Protein AF-A0A7V0MHE9-F1 (afdb_monomer)

Radius of gyration: 15.95 Å; Cα contacts (8 Å, |Δi|>4): 232; chains: 1; bounding box: 38×26×47 Å

Foldseek 3Di:
DPDPVRLLVVLVVCVVVLVLVVLLVSLVVCVVVVHDDLSSLLSNLSSCVSVVVLVSSVVSLVSSVVVPVLALSSLQSQLSSCVVVVVLVSSLVSLVSSCVSPVLPLVSLLSNLLSCVSVVNLVSSLVSLVSSCVSPVPPPSSVVSNVVSVVVD

Secondary structure (DSSP, 8-state):
---HHHHHHHHHHHHHTT-HHHHHHHHHHHHTTT---HHHHHHHHHHHHHTT-HHHHHHHHHHHHHH-TT-HHHHHHHHHHHHHTT-HHHHHHHHHHHHHH-TT-HHHHHHHHHHHHHTT-HHHHHHHHHHHHHH-TT-HHHHHHHHHHHHT-

Structure (mmCIF, N/CA/C/O backbone):
data_AF-A0A7V0MHE9-F1
#
_entry.id   AF-A0A7V0MHE9-F1
#
loop_
_atom_site.group_PDB
_atom_site.id
_atom_site.type_symbol
_atom_site.label_atom_id
_atom_site.label_alt_id
_atom_site.label_comp_id
_atom_site.label_asym_id
_atom_site.label_entity_id
_atom_site.label_seq_id
_atom_site.pdbx_PDB_ins_code
_atom_site.Cartn_x
_atom_site.Cartn_y
_atom_site.Cartn_z
_atom_site.occupancy
_atom_site.B_iso_or_equiv
_atom_site.auth_seq_id
_atom_site.auth_comp_id
_atom_site.auth_asym_id
_atom_site.auth_atom_id
_atom_site.pdbx_PDB_model_num
ATOM 1 N N . MET A 1 1 ? -13.613 10.006 28.045 1.00 55.31 1 MET A N 1
ATOM 2 C CA . MET A 1 1 ? -13.549 9.255 26.776 1.00 55.31 1 MET A CA 1
ATOM 3 C C . MET A 1 1 ? -12.574 10.002 25.895 1.00 55.31 1 MET A C 1
ATOM 5 O O . MET A 1 1 ? -12.707 11.218 25.832 1.00 55.31 1 MET A O 1
ATOM 9 N N . ALA A 1 2 ? -11.560 9.329 25.348 1.00 62.16 2 ALA A N 1
ATOM 10 C CA . ALA A 1 2 ? -10.692 9.956 24.352 1.00 62.16 2 ALA A CA 1
ATOM 11 C C . ALA A 1 2 ? -11.543 10.313 23.128 1.00 62.16 2 ALA A C 1
ATOM 13 O O . ALA A 1 2 ? -12.470 9.568 22.800 1.00 62.16 2 ALA A O 1
ATOM 14 N N . ASP A 1 3 ? -11.270 11.454 22.505 1.00 84.44 3 ASP A N 1
ATOM 15 C CA . ASP A 1 3 ? -11.967 11.841 21.284 1.00 84.44 3 ASP A CA 1
ATOM 16 C C . ASP A 1 3 ? -11.635 10.825 20.179 1.00 84.44 3 ASP A C 1
ATOM 18 O O . ASP A 1 3 ? -10.496 10.373 20.039 1.00 84.44 3 ASP A O 1
ATOM 22 N N . LEU A 1 4 ? -12.633 10.434 19.390 1.00 82.19 4 LEU A N 1
ATOM 23 C CA . LEU A 1 4 ? -12.447 9.505 18.281 1.00 82.19 4 LEU A CA 1
ATOM 24 C C . LEU A 1 4 ? -11.405 10.033 17.285 1.00 82.19 4 LEU A C 1
ATOM 26 O O . LEU A 1 4 ? -10.606 9.262 16.746 1.00 82.19 4 LEU A O 1
ATOM 30 N N . SER A 1 5 ? -11.400 11.352 17.074 1.00 87.25 5 SER A N 1
ATOM 31 C CA . SER A 1 5 ? -10.423 12.020 16.215 1.00 87.25 5 SER A CA 1
ATOM 32 C C . SER A 1 5 ? -8.994 11.878 16.763 1.00 87.25 5 SER A C 1
ATOM 34 O O . SER A 1 5 ? -8.056 11.624 16.005 1.00 87.25 5 SER A O 1
ATOM 36 N N . GLU A 1 6 ? -8.841 11.936 18.088 1.00 92.06 6 GLU A N 1
ATOM 37 C CA . GLU A 1 6 ? -7.572 11.796 18.798 1.00 92.06 6 GLU A CA 1
ATOM 38 C C . GLU A 1 6 ? -7.045 10.358 18.722 1.00 92.06 6 GLU A C 1
ATOM 40 O O . GLU A 1 6 ? -5.868 10.149 18.423 1.00 92.06 6 GLU A O 1
ATOM 45 N N . LEU A 1 7 ? -7.912 9.355 18.913 1.00 92.56 7 LEU A N 1
ATOM 46 C CA . LEU A 1 7 ? -7.538 7.944 18.760 1.00 92.56 7 LEU A CA 1
ATOM 47 C C . LEU A 1 7 ? -7.090 7.635 17.331 1.00 92.56 7 LEU A C 1
ATOM 49 O O . LEU A 1 7 ? -6.053 6.997 17.136 1.00 92.56 7 LEU A O 1
ATOM 53 N N . LEU A 1 8 ? -7.820 8.126 16.327 1.00 93.69 8 LEU A N 1
ATOM 54 C CA . LEU A 1 8 ? -7.434 7.928 14.935 1.00 93.69 8 LEU A CA 1
ATOM 55 C C . LEU A 1 8 ? -6.092 8.599 14.623 1.00 93.69 8 LEU A C 1
ATOM 57 O O . LEU A 1 8 ? -5.228 7.992 13.988 1.00 93.69 8 LEU A O 1
ATOM 61 N N . GLN A 1 9 ? -5.896 9.837 15.080 1.00 95.25 9 GLN A N 1
ATOM 62 C CA . GLN A 1 9 ? -4.636 10.542 14.871 1.00 95.25 9 GLN A CA 1
ATOM 63 C C . GLN A 1 9 ? -3.473 9.822 15.560 1.00 95.25 9 GLN A C 1
ATOM 65 O O . GLN A 1 9 ? -2.409 9.668 14.963 1.00 95.25 9 GLN A O 1
ATOM 70 N N . LYS A 1 10 ? -3.689 9.313 16.777 1.00 95.94 10 LYS A N 1
ATOM 71 C CA . LYS A 1 10 ? -2.709 8.500 17.497 1.00 95.94 10 LYS A CA 1
ATOM 72 C C . LYS A 1 10 ? -2.344 7.238 16.715 1.00 95.94 10 LYS A C 1
ATOM 74 O O . LYS A 1 10 ? -1.160 6.964 16.556 1.00 95.94 10 LYS A O 1
ATOM 79 N N . ALA A 1 11 ? -3.325 6.501 16.190 1.00 95.62 11 ALA A N 1
ATOM 80 C CA . ALA A 1 11 ? -3.070 5.303 15.387 1.00 95.62 11 ALA A CA 1
ATOM 81 C C . ALA A 1 11 ? -2.200 5.610 14.154 1.00 95.62 11 ALA A C 1
ATOM 83 O O . ALA A 1 11 ? -1.234 4.896 13.898 1.00 95.62 11 ALA A O 1
ATOM 84 N N . LYS A 1 12 ? -2.485 6.707 13.439 1.00 95.69 12 LYS A N 1
ATOM 85 C CA . LYS A 1 12 ? -1.687 7.149 12.280 1.00 95.69 12 LYS A CA 1
ATOM 86 C C . LYS A 1 12 ? -0.249 7.503 12.662 1.00 95.69 12 LYS A C 1
ATOM 88 O O . LYS A 1 12 ? 0.689 7.095 11.980 1.00 95.69 12 LYS A O 1
ATOM 93 N N . THR A 1 13 ? -0.064 8.236 13.761 1.00 97.50 13 THR A N 1
ATOM 94 C CA . THR A 1 13 ? 1.272 8.588 14.266 1.00 97.50 13 THR A CA 1
ATOM 95 C C . THR A 1 13 ? 2.069 7.335 14.626 1.00 97.50 13 THR A C 1
ATOM 97 O O . THR A 1 13 ? 3.197 7.175 14.167 1.00 97.50 13 THR A O 1
ATOM 100 N N . LEU A 1 14 ? 1.459 6.404 15.362 1.00 98.06 14 LEU A N 1
ATOM 101 C CA . LEU A 1 14 ? 2.089 5.137 15.736 1.00 98.06 14 LEU A CA 1
ATOM 102 C C . LEU A 1 14 ? 2.464 4.289 14.515 1.00 98.06 14 LEU A C 1
ATOM 104 O O . LEU A 1 14 ? 3.535 3.685 14.492 1.00 98.06 14 LEU A O 1
ATOM 108 N N . ALA A 1 15 ? 1.619 4.264 13.480 1.00 96.38 15 ALA A N 1
ATOM 109 C CA . ALA A 1 15 ? 1.918 3.567 12.231 1.00 96.38 15 ALA A CA 1
ATOM 110 C C . ALA A 1 15 ? 3.139 4.175 11.524 1.00 96.38 15 ALA A C 1
ATOM 112 O O . ALA A 1 15 ? 4.026 3.443 11.083 1.00 96.38 15 ALA A O 1
ATOM 113 N N . HIS A 1 16 ? 3.235 5.508 11.482 1.00 94.62 16 HIS A N 1
ATOM 114 C CA . HIS A 1 16 ? 4.397 6.210 10.935 1.00 94.62 16 HIS A CA 1
ATOM 115 C C . HIS A 1 16 ? 5.683 5.931 11.737 1.00 94.62 16 HIS A C 1
ATOM 117 O O . HIS A 1 16 ? 6.754 5.736 11.159 1.00 94.62 16 HIS A O 1
ATOM 123 N N . GLU A 1 17 ? 5.570 5.837 13.063 1.00 97.31 17 GLU A N 1
ATOM 124 C CA . GLU A 1 17 ? 6.655 5.444 13.975 1.00 97.31 17 GLU A CA 1
ATOM 125 C C . GLU A 1 17 ? 6.970 3.940 13.945 1.00 97.31 17 GLU A C 1
ATOM 127 O O . GLU A 1 17 ? 7.972 3.510 14.514 1.00 97.31 17 GLU A O 1
ATOM 132 N N . LYS A 1 18 ? 6.170 3.146 13.219 1.00 96.81 18 LYS A N 1
ATOM 133 C CA . LYS A 1 18 ? 6.276 1.683 13.090 1.00 96.81 18 LYS A CA 1
ATOM 134 C C . LYS A 1 18 ? 5.980 0.918 14.387 1.00 96.81 18 LYS A C 1
ATOM 136 O O . LYS A 1 18 ? 6.358 -0.247 14.511 1.00 96.81 18 LYS A O 1
ATOM 141 N N . ASN A 1 19 ? 5.254 1.533 15.317 1.00 98.25 19 ASN A N 1
ATOM 142 C CA . ASN A 1 19 ? 4.778 0.923 16.561 1.00 98.25 19 ASN A CA 1
ATOM 143 C C . ASN A 1 19 ? 3.489 0.123 16.306 1.00 98.25 19 ASN A C 1
ATOM 145 O O . ASN A 1 19 ? 2.399 0.466 16.764 1.00 98.25 19 ASN A O 1
ATOM 149 N N . TYR A 1 20 ? 3.596 -0.937 15.503 1.00 98.25 20 TYR A N 1
ATOM 150 C CA . TYR A 1 20 ? 2.437 -1.644 14.951 1.00 98.25 20 TYR A CA 1
ATOM 151 C C . TYR A 1 20 ? 1.581 -2.349 16.005 1.00 98.25 20 TYR A C 1
ATOM 153 O O . TYR A 1 20 ? 0.364 -2.410 15.854 1.00 98.25 20 TYR A O 1
ATOM 161 N N . GLU A 1 21 ? 2.168 -2.877 17.076 1.00 98.31 21 GLU A N 1
ATOM 162 C CA . GLU A 1 21 ? 1.414 -3.444 18.194 1.00 98.31 21 GLU A CA 1
ATOM 163 C C . GLU A 1 21 ? 0.487 -2.403 18.832 1.00 98.31 21 GLU A C 1
ATOM 165 O O . GLU A 1 21 ? -0.691 -2.685 19.052 1.00 98.31 21 GLU A O 1
ATOM 170 N N . GLU A 1 22 ? 0.980 -1.184 19.044 1.00 98.06 22 GLU A N 1
ATOM 171 C CA . GLU A 1 22 ? 0.226 -0.092 19.663 1.00 98.06 22 GLU A CA 1
ATOM 172 C C . GLU A 1 22 ? -0.870 0.438 18.724 1.00 98.06 22 GLU A C 1
ATOM 174 O O . GLU A 1 22 ? -1.970 0.757 19.178 1.00 98.06 22 GLU A O 1
ATOM 179 N N . VAL A 1 23 ? -0.637 0.433 17.401 1.00 98.25 23 VAL A N 1
ATOM 180 C CA . VAL A 1 23 ? -1.696 0.679 16.398 1.00 98.25 23 VAL A CA 1
ATOM 181 C C . VAL A 1 23 ? -2.864 -0.287 16.603 1.00 98.25 23 VAL A C 1
ATOM 183 O O . VAL A 1 23 ? -4.026 0.119 16.558 1.00 98.25 23 VAL A O 1
ATOM 186 N N . LEU A 1 24 ? -2.578 -1.570 16.848 1.00 97.94 24 LEU A N 1
ATOM 187 C CA . LEU A 1 24 ? -3.618 -2.577 17.057 1.00 97.94 24 LEU A CA 1
ATOM 188 C C . LEU A 1 24 ? -4.358 -2.393 18.382 1.00 97.94 24 LEU A C 1
ATOM 190 O O . LEU A 1 24 ? -5.554 -2.678 18.437 1.00 97.94 24 LEU A O 1
ATOM 194 N N . GLU A 1 25 ? -3.680 -1.929 1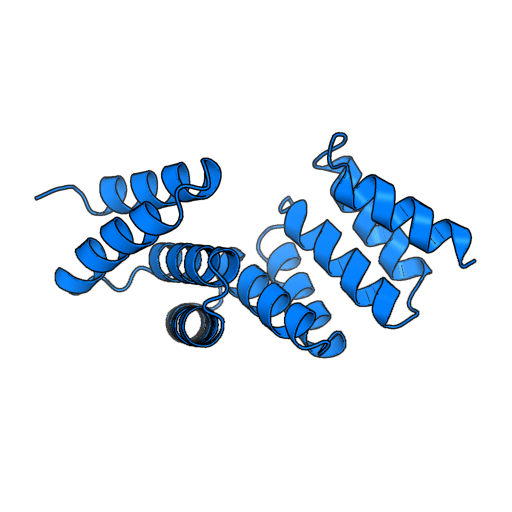9.431 1.00 96.94 25 GLU A N 1
ATOM 195 C CA . GLU A 1 25 ? -4.320 -1.604 20.708 1.00 96.94 25 GLU A CA 1
ATOM 196 C C . GLU A 1 25 ? -5.289 -0.431 20.561 1.00 96.94 25 GLU A C 1
ATOM 198 O O . GLU A 1 25 ? -6.448 -0.545 20.961 1.00 96.94 25 GLU A O 1
ATOM 203 N N . VAL A 1 26 ? -4.852 0.657 19.921 1.00 95.94 26 VAL A N 1
ATOM 204 C CA . VAL A 1 26 ? -5.698 1.831 19.658 1.00 95.94 26 VAL A CA 1
ATOM 205 C C . VAL A 1 26 ? -6.868 1.465 18.745 1.00 95.94 26 VAL A C 1
ATOM 207 O O . VAL A 1 26 ? -8.016 1.777 19.053 1.00 95.94 26 VAL A O 1
ATOM 210 N N . GLY A 1 27 ? -6.614 0.727 17.662 1.00 95.12 27 GLY A N 1
ATOM 211 C CA . GLY A 1 27 ? -7.670 0.258 16.767 1.00 95.12 27 GLY A CA 1
ATOM 212 C C . GLY A 1 27 ? -8.682 -0.649 17.473 1.00 95.12 27 GLY A C 1
ATOM 213 O O . GLY A 1 27 ? -9.885 -0.510 17.268 1.00 95.12 27 GLY A O 1
ATOM 214 N N . LYS A 1 28 ? -8.231 -1.531 18.376 1.00 94.25 28 LYS A N 1
ATOM 215 C CA . LYS A 1 28 ? -9.135 -2.345 19.201 1.00 94.25 28 LYS A CA 1
ATOM 216 C C . LYS A 1 28 ? -9.990 -1.476 20.127 1.00 94.25 28 LYS A C 1
ATOM 218 O O . LYS A 1 28 ? -11.185 -1.717 20.215 1.00 94.25 28 LYS A O 1
ATOM 223 N N . GLN A 1 29 ? -9.415 -0.454 20.763 1.00 93.62 29 GLN A N 1
ATOM 224 C CA . GLN A 1 29 ? -10.176 0.481 21.602 1.00 93.62 29 GLN A CA 1
ATOM 225 C C . GLN A 1 29 ? -11.269 1.223 20.821 1.00 93.62 29 GLN A C 1
ATOM 227 O O . GLN A 1 29 ? -12.323 1.506 21.387 1.00 93.62 29 GLN A O 1
ATOM 232 N N . MET A 1 30 ? -11.032 1.547 19.545 1.00 92.19 30 MET A N 1
ATOM 233 C CA . MET A 1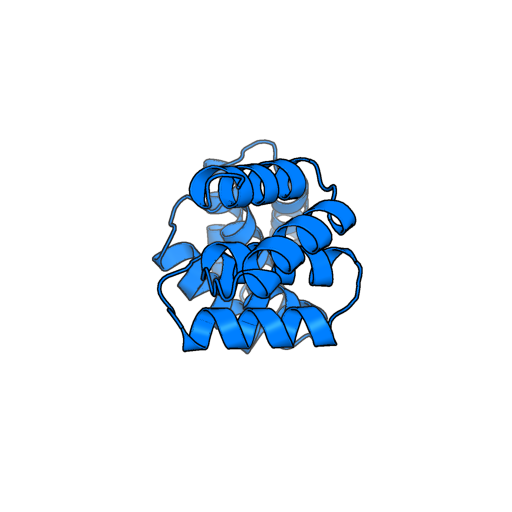 30 ? -12.049 2.151 18.673 1.00 92.19 30 MET A CA 1
ATOM 234 C C . MET A 1 30 ? -13.169 1.152 18.353 1.00 92.19 30 MET A C 1
ATOM 236 O O . MET A 1 30 ? -14.344 1.490 18.469 1.00 92.19 30 MET A O 1
ATOM 240 N N . LEU A 1 31 ? -12.814 -0.095 18.030 1.00 91.25 31 LEU A N 1
ATOM 241 C CA . LEU A 1 31 ? -13.788 -1.158 17.761 1.00 91.25 31 LEU A CA 1
ATOM 242 C C . LEU A 1 31 ? -14.619 -1.534 18.996 1.00 91.25 31 LEU A C 1
ATOM 244 O O . LEU A 1 31 ? -15.809 -1.785 18.859 1.00 91.25 31 LEU A O 1
ATOM 248 N N . ASP A 1 32 ? -14.020 -1.549 20.190 1.00 90.38 32 ASP A N 1
ATOM 249 C CA . ASP A 1 32 ? -14.716 -1.821 21.459 1.00 90.38 32 ASP A CA 1
ATOM 250 C C . ASP A 1 32 ? -15.733 -0.709 21.814 1.00 90.38 32 ASP A C 1
ATOM 252 O O . ASP A 1 32 ? -16.605 -0.911 22.655 1.00 90.38 32 ASP A O 1
ATOM 256 N N . GLN A 1 33 ? -15.634 0.459 21.168 1.00 88.44 33 GLN A N 1
ATOM 257 C CA . GLN A 1 33 ? -16.607 1.557 21.240 1.00 88.44 33 GLN A CA 1
ATOM 258 C C . GLN A 1 33 ? -17.621 1.518 20.079 1.00 88.44 33 GLN A C 1
ATOM 260 O O . GLN A 1 33 ? -18.282 2.519 19.811 1.00 88.44 33 GLN A O 1
ATOM 265 N N . ASP A 1 34 ? -17.716 0.381 19.378 1.00 82.19 34 ASP A N 1
ATOM 266 C CA . ASP A 1 34 ? -18.536 0.165 18.180 1.00 82.19 34 ASP A CA 1
ATOM 267 C C . ASP A 1 34 ? -18.242 1.166 17.047 1.00 82.19 34 ASP A C 1
ATOM 269 O O . ASP A 1 34 ? -19.108 1.486 16.228 1.00 82.19 34 ASP A O 1
ATOM 273 N N . VAL A 1 35 ? -16.998 1.659 16.971 1.00 82.12 35 VAL A N 1
ATOM 274 C CA . VAL A 1 35 ? -16.580 2.583 15.917 1.00 82.12 35 VAL A CA 1
ATOM 275 C C . VAL A 1 35 ? -15.815 1.867 14.816 1.00 82.12 35 VAL A C 1
ATOM 277 O O . VAL A 1 35 ? -14.629 1.553 14.932 1.00 82.12 35 VAL A O 1
ATOM 280 N N . ASP A 1 36 ? -16.493 1.709 13.686 1.00 82.12 36 ASP A N 1
ATOM 281 C CA . ASP A 1 36 ? -15.925 1.200 12.445 1.00 82.12 36 ASP A CA 1
ATOM 282 C C . ASP A 1 36 ? -15.422 2.347 11.549 1.00 82.12 36 ASP A C 1
ATOM 284 O O . ASP A 1 36 ? -16.037 2.696 10.545 1.00 82.12 36 ASP A O 1
ATOM 288 N N . SER A 1 37 ? -14.279 2.946 11.912 1.00 91.50 37 SER A N 1
ATOM 289 C 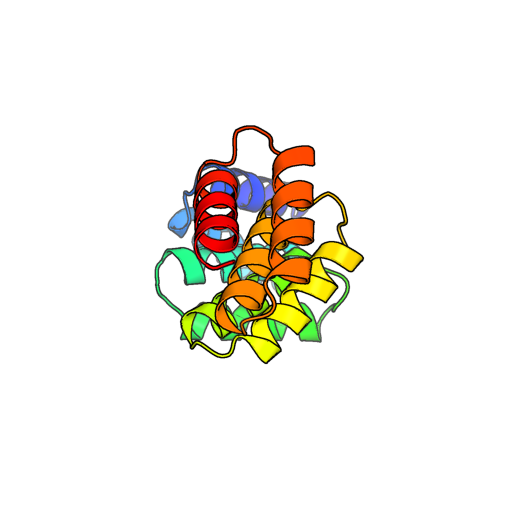CA . SER A 1 37 ? -13.580 3.915 11.046 1.00 91.50 37 SER A CA 1
ATOM 290 C C . SER A 1 37 ? -12.793 3.192 9.956 1.00 91.50 37 SER A C 1
ATOM 292 O O . SER A 1 37 ? -11.946 2.340 10.236 1.00 91.50 37 SER A O 1
ATOM 294 N N . VAL A 1 38 ? -13.038 3.570 8.702 1.00 94.50 38 VAL A N 1
ATOM 295 C CA . VAL A 1 38 ? -12.366 3.009 7.521 1.00 94.50 38 VAL A CA 1
ATOM 296 C C . VAL A 1 38 ? -10.855 3.229 7.601 1.00 94.50 38 VAL A C 1
ATOM 298 O O . VAL A 1 38 ? -10.073 2.328 7.297 1.00 94.50 38 VAL A O 1
ATOM 301 N N . GLU A 1 39 ? -10.433 4.400 8.070 1.00 94.62 39 GLU A N 1
ATOM 302 C CA . GLU A 1 39 ? -9.035 4.753 8.270 1.00 94.62 39 GLU A CA 1
ATOM 303 C C . GLU A 1 39 ? -8.395 3.897 9.357 1.00 94.62 39 GLU A C 1
ATOM 305 O O . GLU A 1 39 ? -7.344 3.312 9.114 1.00 94.62 39 GLU A O 1
ATOM 310 N N . ALA A 1 40 ? -9.033 3.750 10.522 1.00 95.25 40 ALA A N 1
ATOM 311 C CA . ALA A 1 40 ? -8.498 2.905 11.589 1.00 95.25 40 ALA A CA 1
ATOM 312 C C . ALA A 1 40 ? -8.391 1.438 11.152 1.00 95.25 40 ALA A C 1
ATOM 314 O O . ALA A 1 40 ? -7.383 0.782 11.411 1.00 95.25 40 ALA A O 1
ATOM 315 N N . LEU A 1 41 ? -9.389 0.926 10.426 1.00 97.62 41 LEU A N 1
ATOM 316 C CA . LEU A 1 41 ? -9.352 -0.419 9.851 1.00 97.62 41 LEU A CA 1
ATOM 317 C C . LEU A 1 41 ? -8.200 -0.573 8.845 1.00 97.62 41 LEU A C 1
ATOM 319 O O . LEU A 1 41 ? -7.534 -1.612 8.830 1.00 97.62 41 LEU A O 1
ATOM 323 N N . ALA A 1 42 ? -7.933 0.454 8.032 1.00 98.06 42 ALA A N 1
ATOM 324 C CA . ALA A 1 42 ? -6.805 0.468 7.109 1.00 98.06 42 ALA A CA 1
ATOM 325 C C . ALA A 1 42 ? -5.451 0.519 7.846 1.00 98.06 42 ALA A C 1
ATOM 327 O O . ALA A 1 42 ? -4.544 -0.226 7.473 1.00 98.06 42 ALA A O 1
ATOM 328 N N . GLU A 1 43 ? -5.319 1.303 8.917 1.00 98.12 43 GLU A N 1
ATOM 329 C CA . GLU A 1 43 ? -4.105 1.329 9.749 1.00 98.12 43 GLU A CA 1
ATOM 330 C C . GLU A 1 43 ? -3.873 -0.017 10.450 1.00 98.12 43 GLU A C 1
ATOM 332 O O . GLU A 1 43 ? -2.775 -0.573 10.409 1.00 98.12 43 GLU A O 1
ATOM 337 N N . MET A 1 44 ? -4.923 -0.626 11.010 1.00 98.31 44 MET A N 1
ATOM 338 C CA . MET A 1 44 ? -4.832 -1.964 11.599 1.00 98.31 44 MET A CA 1
ATOM 339 C C . MET A 1 44 ? -4.411 -3.008 10.564 1.00 98.31 44 MET A C 1
ATOM 341 O O . MET A 1 44 ? -3.577 -3.868 10.851 1.00 98.31 44 MET A O 1
ATOM 345 N N . ALA A 1 45 ? -4.977 -2.957 9.356 1.00 98.50 45 ALA A N 1
ATOM 346 C CA . ALA A 1 45 ? -4.588 -3.852 8.275 1.00 98.50 45 ALA A CA 1
ATOM 347 C C . ALA A 1 45 ? -3.101 -3.708 7.916 1.00 98.50 45 ALA A C 1
ATOM 349 O O . ALA A 1 45 ? -2.420 -4.723 7.741 1.00 98.50 45 ALA A O 1
ATOM 350 N N . ASN A 1 46 ? -2.602 -2.471 7.853 1.00 98.62 46 ASN A N 1
ATOM 351 C CA . ASN A 1 46 ? -1.194 -2.182 7.612 1.00 98.62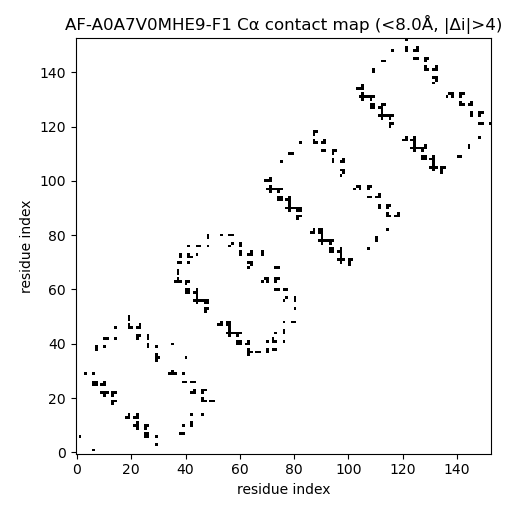 46 ASN A CA 1
ATOM 352 C C . ASN A 1 46 ? -0.308 -2.758 8.729 1.00 98.62 46 ASN A C 1
ATOM 354 O O . ASN A 1 46 ? 0.616 -3.527 8.453 1.00 98.62 46 ASN A O 1
ATOM 358 N N . ALA A 1 47 ? -0.659 -2.495 9.988 1.00 98.62 47 ALA A N 1
ATOM 359 C CA . ALA A 1 47 ? 0.038 -3.030 11.153 1.00 98.62 47 ALA A CA 1
ATOM 360 C C . ALA A 1 47 ? 0.085 -4.567 11.147 1.00 98.62 47 ALA A C 1
ATOM 362 O O . ALA A 1 47 ? 1.147 -5.168 11.308 1.00 98.62 47 ALA A O 1
ATOM 363 N N . TYR A 1 48 ? -1.038 -5.243 10.876 1.00 98.69 48 TYR A N 1
ATOM 364 C CA . TYR A 1 48 ? -1.050 -6.703 10.763 1.00 98.69 48 TYR A CA 1
ATOM 365 C C . TYR A 1 48 ? -0.154 -7.227 9.638 1.00 98.69 48 TYR A C 1
ATOM 367 O O . TYR A 1 48 ? 0.447 -8.291 9.807 1.00 98.69 48 TYR A O 1
ATOM 375 N N . TRP A 1 49 ? -0.061 -6.522 8.508 1.00 98.56 49 TRP A N 1
ATOM 376 C CA . TRP A 1 49 ? 0.835 -6.906 7.419 1.00 98.56 49 TRP A CA 1
ATOM 377 C C . TRP A 1 49 ? 2.303 -6.806 7.849 1.00 98.56 49 TRP A C 1
ATOM 379 O O . TRP A 1 49 ? 3.044 -7.776 7.680 1.00 98.56 49 TRP A O 1
ATOM 389 N N . HIS A 1 50 ? 2.698 -5.697 8.484 1.00 98.00 50 HIS A N 1
ATOM 390 C CA . HIS A 1 50 ? 4.060 -5.507 8.995 1.00 98.00 50 HIS A CA 1
ATOM 391 C C . HIS A 1 50 ? 4.445 -6.533 10.068 1.00 98.00 50 HIS A C 1
ATOM 393 O O . HIS A 1 50 ? 5.585 -6.988 10.103 1.00 98.00 50 HIS A O 1
ATOM 399 N N . LEU A 1 51 ? 3.478 -6.977 10.874 1.00 98.06 51 LEU A N 1
ATOM 400 C CA . LEU A 1 51 ? 3.654 -8.045 11.863 1.00 98.06 51 LEU A CA 1
ATOM 401 C C . LEU A 1 51 ? 3.612 -9.465 11.265 1.00 98.06 51 LEU A C 1
ATOM 403 O O . LEU A 1 51 ? 3.615 -10.449 12.005 1.00 98.06 51 LEU A O 1
ATOM 407 N N . GLY A 1 52 ? 3.507 -9.605 9.939 1.00 97.38 52 GLY A N 1
ATOM 408 C CA . GLY A 1 52 ? 3.450 -10.900 9.250 1.00 97.38 52 GLY A CA 1
ATOM 409 C C . GLY A 1 52 ? 2.132 -11.663 9.431 1.00 97.38 52 GLY A C 1
ATOM 410 O O . GLY A 1 52 ? 2.006 -12.817 9.019 1.00 97.38 52 GLY A O 1
ATOM 411 N N . ARG A 1 53 ? 1.108 -11.037 10.016 1.00 98.19 53 ARG A N 1
ATOM 412 C CA . ARG A 1 53 ? -0.194 -11.645 10.330 1.00 98.19 53 ARG A CA 1
ATOM 413 C C . ARG A 1 53 ? -1.165 -11.473 9.158 1.00 98.19 53 ARG A C 1
ATOM 415 O O . ARG A 1 53 ? -2.212 -10.835 9.281 1.00 98.19 53 ARG A O 1
ATOM 422 N N . LEU A 1 54 ? -0.833 -12.081 8.017 1.00 97.06 54 LEU A N 1
ATOM 423 C CA . LEU A 1 54 ? -1.519 -11.865 6.731 1.00 97.06 54 LEU A CA 1
ATOM 424 C C . LEU A 1 54 ? -3.036 -12.107 6.764 1.00 97.06 54 LEU A C 1
ATOM 426 O O . LEU A 1 54 ? -3.785 -11.318 6.197 1.00 97.06 54 LEU A O 1
ATOM 430 N N . TYR A 1 55 ? -3.508 -13.147 7.459 1.00 97.69 55 TYR A N 1
ATOM 431 C CA . TYR A 1 55 ? -4.948 -13.425 7.568 1.00 97.69 55 TYR A CA 1
ATOM 432 C C . TYR A 1 55 ? -5.718 -12.276 8.239 1.00 97.69 55 TYR A C 1
ATOM 434 O O . TYR A 1 55 ? -6.819 -11.917 7.823 1.00 97.69 55 TYR A O 1
ATOM 442 N N . ARG A 1 56 ? -5.129 -11.665 9.276 1.00 98.19 56 ARG A N 1
ATOM 443 C CA . ARG A 1 56 ? -5.732 -10.512 9.954 1.00 98.19 56 ARG A CA 1
ATOM 444 C C . ARG A 1 56 ? -5.673 -9.270 9.071 1.00 98.19 56 ARG A C 1
ATOM 446 O O . ARG A 1 56 ? -6.679 -8.576 8.986 1.00 98.19 56 ARG A O 1
ATOM 453 N N . ALA A 1 57 ? -4.554 -9.038 8.382 1.00 98.56 57 ALA A N 1
ATOM 454 C CA . ALA A 1 57 ? -4.436 -7.937 7.430 1.00 98.56 57 ALA A CA 1
ATOM 455 C C . ALA A 1 57 ? -5.547 -8.008 6.370 1.00 98.56 57 ALA A C 1
ATOM 457 O O . ALA A 1 57 ? -6.290 -7.049 6.192 1.00 98.56 57 ALA A O 1
ATOM 458 N N . GLU A 1 58 ? -5.747 -9.174 5.749 1.00 98.31 58 GLU A N 1
ATOM 459 C CA . GLU A 1 58 ? -6.794 -9.370 4.741 1.00 98.31 58 GLU A CA 1
ATOM 460 C C . GLU A 1 58 ? -8.205 -9.163 5.297 1.00 98.31 58 GLU A C 1
ATOM 462 O O . GLU A 1 58 ? -9.020 -8.505 4.649 1.00 98.31 58 GLU A O 1
ATOM 467 N N . LYS A 1 59 ? -8.485 -9.657 6.511 1.00 98.19 59 LYS A N 1
ATOM 468 C CA . LYS A 1 59 ? -9.769 -9.424 7.185 1.00 98.19 59 LYS A CA 1
ATOM 469 C C . LYS A 1 59 ? -10.078 -7.927 7.299 1.00 98.19 59 LYS A C 1
ATOM 471 O O . LYS A 1 59 ? -11.194 -7.516 6.989 1.00 98.19 59 LYS A O 1
ATOM 476 N N . TYR A 1 60 ? -9.114 -7.126 7.753 1.00 98.12 60 TYR A N 1
ATOM 477 C CA . TYR A 1 60 ? -9.329 -5.697 7.989 1.00 98.12 60 TYR A CA 1
ATOM 478 C C . TYR A 1 60 ? -9.308 -4.865 6.705 1.00 98.12 60 TYR A C 1
ATOM 480 O O . TYR A 1 60 ? -10.125 -3.959 6.583 1.00 98.12 60 TYR A O 1
ATOM 488 N N . VAL A 1 61 ? -8.491 -5.229 5.706 1.00 98.50 61 VAL A N 1
ATOM 489 C CA . VAL A 1 61 ? -8.591 -4.654 4.351 1.00 98.50 61 VAL A CA 1
ATOM 490 C C . VAL A 1 61 ? -9.989 -4.867 3.781 1.00 98.50 61 VAL A C 1
ATOM 492 O O . VAL A 1 61 ? -10.598 -3.922 3.291 1.00 98.50 61 VAL A O 1
ATOM 495 N N . LYS A 1 62 ? -10.508 -6.100 3.854 1.00 98.38 62 LYS A N 1
ATOM 496 C CA . LYS A 1 62 ? -11.840 -6.428 3.341 1.00 98.38 62 LYS A CA 1
ATOM 497 C C . LYS A 1 62 ? -12.914 -5.593 4.037 1.00 98.38 62 LYS A C 1
ATOM 499 O O . LYS A 1 62 ? -13.702 -4.957 3.352 1.00 98.38 62 LYS A O 1
ATOM 504 N N . LYS A 1 63 ? -12.891 -5.542 5.374 1.00 97.56 63 LYS A N 1
ATOM 505 C CA . LYS A 1 63 ? -13.852 -4.748 6.150 1.00 97.56 63 LYS A CA 1
ATOM 506 C C . LYS A 1 63 ? -13.785 -3.257 5.793 1.00 97.56 63 LYS A C 1
ATOM 508 O O . LYS A 1 63 ? -14.826 -2.648 5.593 1.00 97.56 63 LYS A O 1
ATOM 513 N N . ALA A 1 64 ? -12.583 -2.684 5.676 1.00 97.69 64 ALA A N 1
ATOM 514 C CA . ALA A 1 64 ? -12.411 -1.282 5.294 1.00 97.69 64 ALA A CA 1
ATOM 515 C C . ALA A 1 64 ? -13.024 -0.992 3.915 1.00 97.69 64 ALA A C 1
ATOM 517 O O . ALA A 1 64 ? -13.819 -0.070 3.789 1.00 97.69 64 ALA A O 1
ATOM 518 N N . LEU A 1 65 ? -12.716 -1.818 2.909 1.00 97.31 65 LEU A N 1
ATOM 519 C CA . LEU A 1 65 ? -13.205 -1.636 1.538 1.00 97.31 65 LEU A CA 1
ATOM 520 C C . LEU A 1 65 ? -14.708 -1.916 1.368 1.00 97.31 65 LEU A C 1
ATOM 522 O O . LEU A 1 65 ? -15.316 -1.369 0.451 1.00 97.31 65 LEU A O 1
ATOM 526 N N . GLU A 1 66 ? -15.300 -2.770 2.210 1.00 97.38 66 GLU A N 1
ATOM 527 C CA . GLU A 1 66 ? -16.754 -2.995 2.259 1.00 97.38 66 GLU A CA 1
ATOM 528 C C . GLU A 1 66 ? -17.507 -1.793 2.843 1.00 97.38 66 GLU A C 1
ATOM 530 O O . GLU A 1 66 ? -18.630 -1.524 2.422 1.00 97.38 66 GLU A O 1
ATOM 535 N N . LEU A 1 67 ? -16.894 -1.076 3.791 1.00 96.06 67 LEU A N 1
ATOM 536 C CA . LEU A 1 67 ? -17.463 0.136 4.384 1.00 96.06 67 LEU A CA 1
ATOM 537 C C . LEU A 1 67 ? -17.300 1.346 3.465 1.00 96.06 67 LEU A C 1
ATOM 539 O O . LEU A 1 67 ? -18.272 2.044 3.191 1.00 96.06 67 LEU A O 1
ATOM 543 N N . ASP A 1 68 ? -16.082 1.582 2.979 1.00 95.06 68 ASP A N 1
ATOM 544 C CA . ASP A 1 68 ? -15.801 2.603 1.979 1.00 95.06 68 ASP A CA 1
ATOM 545 C C . ASP A 1 68 ? -14.567 2.237 1.143 1.00 95.06 68 ASP A C 1
ATOM 547 O O . ASP A 1 68 ? -13.462 2.002 1.636 1.00 95.06 68 ASP A O 1
ATOM 551 N N . SER A 1 69 ? -14.751 2.249 -0.173 1.00 95.88 69 SER A N 1
ATOM 552 C CA . SER A 1 69 ? -13.694 1.991 -1.148 1.00 95.88 69 SER A CA 1
ATOM 553 C C . SER A 1 69 ? -12.889 3.240 -1.529 1.00 95.88 69 SER A C 1
ATOM 555 O O . SER A 1 69 ? -11.984 3.146 -2.358 1.00 95.88 69 SER A O 1
ATOM 557 N N . SER A 1 70 ? -13.188 4.402 -0.944 1.00 96.81 70 SER A N 1
ATOM 558 C CA . SER A 1 70 ? -12.479 5.659 -1.198 1.00 96.81 70 SER A CA 1
ATOM 559 C C . SER A 1 70 ? -11.152 5.787 -0.435 1.00 96.81 70 SER A C 1
ATOM 561 O O . SER A 1 70 ? -10.348 6.656 -0.768 1.00 96.81 70 SER A O 1
ATOM 563 N N . GLN A 1 71 ? -10.868 4.892 0.522 1.00 96.75 71 GLN A N 1
ATOM 564 C CA . GLN A 1 71 ? -9.659 4.957 1.345 1.00 96.75 71 GLN A CA 1
ATOM 565 C C . GLN A 1 71 ? -8.408 4.432 0.601 1.00 96.75 71 GLN A C 1
ATOM 567 O O . GLN A 1 71 ? -8.285 3.220 0.378 1.00 96.75 71 GLN A O 1
ATOM 572 N N . PRO A 1 72 ? -7.408 5.283 0.284 1.00 98.38 72 PRO A N 1
ATOM 573 C CA . PRO A 1 72 ? -6.225 4.880 -0.488 1.00 98.38 72 PRO A CA 1
ATOM 574 C C . PRO A 1 72 ? -5.373 3.818 0.219 1.00 98.38 72 PRO A C 1
ATOM 576 O O . PRO A 1 72 ? -4.893 2.872 -0.410 1.00 98.38 72 PRO A O 1
ATOM 579 N N . LEU A 1 73 ? -5.214 3.943 1.543 1.00 98.38 73 LEU A N 1
ATOM 580 C CA . LEU A 1 73 ? -4.410 3.020 2.349 1.00 98.38 73 LEU A CA 1
ATOM 581 C C . LEU A 1 73 ? -4.969 1.587 2.331 1.00 98.38 73 LEU A C 1
ATOM 583 O O . LEU A 1 73 ? -4.202 0.626 2.315 1.00 98.38 73 LEU A O 1
ATOM 587 N N . ALA A 1 74 ? -6.294 1.424 2.270 1.00 98.50 74 ALA A N 1
ATOM 588 C CA . ALA A 1 74 ? -6.921 0.106 2.197 1.00 98.50 74 ALA A CA 1
ATOM 589 C C . ALA A 1 74 ? -6.570 -0.610 0.879 1.00 98.50 74 ALA A C 1
ATOM 591 O O . ALA A 1 74 ? -6.201 -1.787 0.888 1.00 98.50 74 ALA A O 1
ATOM 592 N N . TRP A 1 75 ? -6.587 0.116 -0.244 1.00 98.88 75 TRP A N 1
ATOM 593 C CA . TRP A 1 75 ? -6.134 -0.400 -1.539 1.00 98.88 75 TRP A CA 1
ATOM 594 C C . TRP A 1 75 ? -4.632 -0.678 -1.574 1.00 98.88 75 TRP A C 1
ATOM 596 O O . TRP A 1 75 ? -4.214 -1.705 -2.108 1.00 98.88 75 TRP A O 1
ATOM 606 N N . TYR A 1 76 ? -3.817 0.181 -0.962 1.00 98.88 76 TYR A N 1
ATOM 607 C CA . TYR A 1 76 ? -2.384 -0.069 -0.820 1.00 98.88 76 TYR A CA 1
ATOM 608 C C . TYR A 1 76 ? -2.117 -1.370 -0.048 1.00 98.88 76 TYR A C 1
ATOM 610 O O . TYR A 1 76 ? -1.403 -2.244 -0.538 1.00 98.88 76 TYR A O 1
ATOM 618 N N . ASN A 1 77 ? -2.765 -1.566 1.103 1.00 98.81 77 ASN A N 1
ATOM 619 C CA . ASN A 1 77 ? -2.634 -2.791 1.892 1.00 98.81 77 ASN A CA 1
ATOM 620 C C . ASN A 1 77 ? -3.146 -4.029 1.144 1.00 98.81 77 ASN A C 1
ATOM 622 O O . ASN A 1 77 ? -2.532 -5.093 1.236 1.00 98.81 77 ASN A O 1
ATOM 626 N N . ARG A 1 78 ? -4.230 -3.906 0.362 1.00 98.81 78 ARG A N 1
ATOM 627 C CA . ARG A 1 78 ? -4.678 -4.986 -0.530 1.00 98.81 78 ARG A CA 1
ATOM 628 C C . ARG A 1 78 ? -3.568 -5.377 -1.504 1.00 98.81 78 ARG A C 1
ATOM 630 O O . ARG A 1 78 ? -3.255 -6.559 -1.625 1.00 98.81 78 ARG A O 1
ATOM 637 N N . GLY A 1 79 ? -2.942 -4.385 -2.136 1.00 98.81 79 GLY A N 1
ATOM 638 C CA . GLY A 1 79 ? -1.825 -4.600 -3.048 1.00 98.81 79 GLY A CA 1
ATOM 639 C C . GLY A 1 79 ? -0.624 -5.260 -2.374 1.00 98.81 79 GLY A C 1
ATOM 640 O O . GLY A 1 79 ? -0.041 -6.178 -2.945 1.00 98.81 79 GLY A O 1
ATOM 641 N N . LEU A 1 80 ? -0.281 -4.862 -1.144 1.00 98.81 80 LEU A N 1
ATOM 642 C CA . LEU A 1 80 ? 0.800 -5.484 -0.370 1.00 98.81 80 LEU A CA 1
ATOM 643 C C . LEU A 1 80 ? 0.533 -6.967 -0.074 1.00 98.81 80 LEU A C 1
ATOM 645 O O . LEU A 1 80 ? 1.451 -7.789 -0.132 1.00 98.81 80 LEU A O 1
ATOM 649 N N . ILE A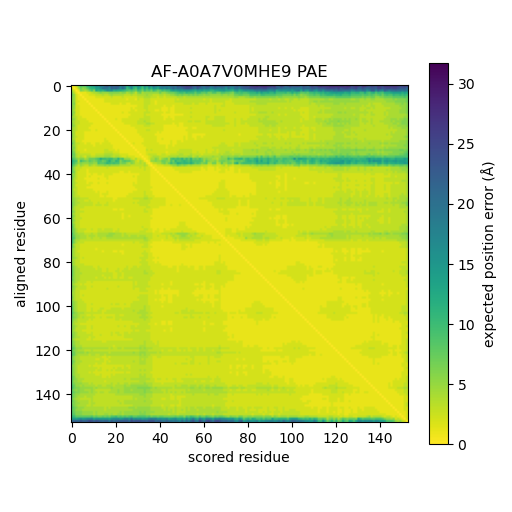 1 81 ? -0.715 -7.323 0.244 1.00 98.69 81 ILE A N 1
ATOM 650 C CA . ILE A 1 81 ? -1.125 -8.713 0.485 1.00 98.69 81 ILE A CA 1
ATOM 651 C C . ILE A 1 81 ? -1.027 -9.530 -0.805 1.00 98.69 81 ILE A C 1
ATOM 653 O O . ILE A 1 81 ? -0.453 -10.619 -0.793 1.00 98.69 81 ILE A O 1
ATOM 657 N N . ASP A 1 82 ? -1.557 -9.008 -1.912 1.00 98.69 82 ASP A N 1
ATOM 658 C CA . ASP A 1 82 ? -1.532 -9.698 -3.202 1.00 98.69 82 ASP A CA 1
ATOM 659 C C . ASP A 1 82 ? -0.089 -9.839 -3.729 1.00 98.69 82 ASP A C 1
ATOM 661 O O . ASP A 1 82 ? 0.291 -10.910 -4.193 1.00 98.69 82 ASP A O 1
ATOM 665 N N . ASN A 1 83 ? 0.767 -8.825 -3.555 1.00 98.12 83 ASN A N 1
ATOM 666 C CA . ASN A 1 83 ? 2.184 -8.900 -3.925 1.00 98.12 83 ASN A CA 1
ATOM 667 C C . ASN A 1 83 ? 2.943 -9.942 -3.085 1.00 98.12 83 ASN A C 1
ATOM 669 O O . ASN A 1 83 ? 3.701 -10.739 -3.630 1.00 98.12 83 ASN A O 1
ATOM 673 N N . LYS A 1 84 ? 2.673 -10.015 -1.772 1.00 97.62 84 LYS A N 1
ATOM 674 C CA . LYS A 1 84 ? 3.252 -11.041 -0.886 1.00 97.62 84 LYS A CA 1
ATOM 675 C C . LYS A 1 84 ? 2.855 -12.468 -1.286 1.00 97.62 84 LYS A C 1
ATOM 677 O O . LYS A 1 84 ? 3.583 -13.403 -0.966 1.00 97.62 84 LYS A O 1
ATOM 682 N N . ARG A 1 85 ? 1.710 -12.626 -1.956 1.00 97.62 85 ARG A N 1
ATOM 683 C CA . ARG A 1 85 ? 1.219 -13.886 -2.538 1.00 97.62 85 ARG A CA 1
ATOM 684 C C . ARG A 1 85 ? 1.659 -14.096 -3.989 1.00 97.62 85 ARG A C 1
ATOM 686 O O . ARG A 1 85 ? 1.207 -15.044 -4.613 1.00 97.62 85 ARG A O 1
ATOM 693 N N . GLU A 1 86 ? 2.486 -13.203 -4.528 1.00 97.94 86 GLU A N 1
ATOM 694 C CA . GLU A 1 86 ? 2.937 -13.214 -5.926 1.00 97.94 86 GLU A CA 1
ATOM 695 C C . GLU A 1 86 ? 1.791 -13.055 -6.949 1.00 97.94 86 GLU A C 1
ATOM 697 O O . GLU A 1 86 ? 1.945 -13.281 -8.148 1.00 97.94 86 GLU A O 1
ATOM 702 N N . HIS A 1 87 ? 0.629 -12.575 -6.500 1.00 98.62 87 HIS A N 1
ATOM 703 C CA . HIS A 1 87 ? -0.515 -12.223 -7.341 1.00 98.62 87 HIS A CA 1
ATOM 704 C C . HIS A 1 87 ? -0.323 -10.819 -7.934 1.00 98.62 87 HIS A C 1
ATOM 706 O O . HIS A 1 87 ? -1.037 -9.861 -7.624 1.00 98.62 87 HIS A O 1
ATOM 712 N N . TYR A 1 88 ? 0.704 -10.661 -8.771 1.00 98.69 88 TYR A N 1
ATOM 713 C CA . TYR A 1 88 ? 1.162 -9.342 -9.216 1.00 98.69 88 TYR A CA 1
ATOM 714 C C . TYR A 1 88 ? 0.126 -8.569 -10.044 1.00 98.69 88 TYR A C 1
ATOM 716 O O . TYR A 1 88 ? 0.077 -7.341 -9.972 1.00 98.69 88 TYR A O 1
ATOM 724 N N . LYS A 1 89 ? -0.739 -9.261 -10.797 1.00 98.69 89 LYS A N 1
ATOM 725 C CA . LYS A 1 89 ? -1.808 -8.621 -11.584 1.00 98.69 89 LYS A CA 1
ATOM 726 C C . LYS A 1 89 ? -2.835 -7.945 -10.675 1.00 98.69 89 LYS A C 1
ATOM 728 O O . LYS A 1 89 ? -3.241 -6.811 -10.930 1.00 98.69 89 LYS A O 1
ATOM 733 N N . GLU A 1 90 ? -3.247 -8.631 -9.618 1.00 98.75 90 GLU A N 1
ATOM 734 C CA . GLU A 1 90 ? -4.177 -8.149 -8.598 1.00 98.75 90 GLU A CA 1
ATOM 735 C C . GLU A 1 90 ? -3.534 -7.017 -7.794 1.00 98.75 90 GLU A C 1
ATOM 737 O O . GLU A 1 90 ? -4.142 -5.955 -7.639 1.00 98.75 90 GLU A O 1
ATOM 742 N N . ALA A 1 91 ? -2.264 -7.183 -7.412 1.00 98.88 91 ALA A N 1
ATOM 743 C CA . ALA A 1 91 ? -1.492 -6.152 -6.732 1.00 98.88 91 ALA A CA 1
ATOM 744 C C . ALA A 1 91 ? -1.418 -4.854 -7.553 1.00 98.88 91 ALA A C 1
ATOM 746 O O . ALA A 1 91 ? -1.719 -3.778 -7.044 1.00 98.88 91 ALA A O 1
ATOM 747 N N . THR A 1 92 ? -1.114 -4.939 -8.854 1.00 98.88 92 THR A N 1
ATOM 748 C CA . THR A 1 92 ? -1.116 -3.780 -9.759 1.00 98.88 92 THR A CA 1
ATOM 749 C C . THR A 1 92 ? -2.474 -3.085 -9.815 1.00 98.88 92 THR A C 1
ATOM 751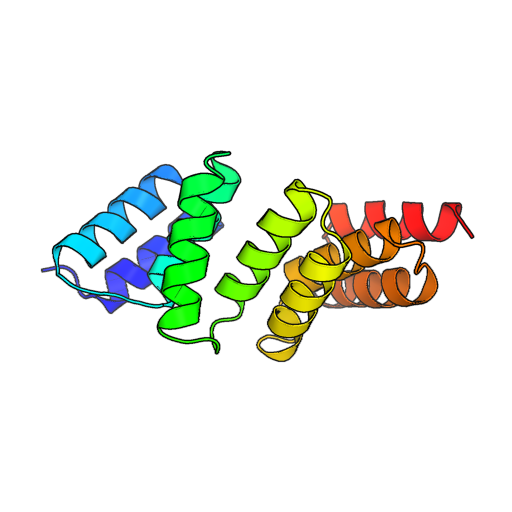 O O . THR A 1 92 ? -2.513 -1.856 -9.810 1.00 98.88 92 THR A O 1
ATOM 754 N N . LYS A 1 93 ? -3.591 -3.824 -9.862 1.00 98.81 93 LYS A N 1
ATOM 755 C CA . LYS A 1 93 ? -4.934 -3.212 -9.846 1.00 98.81 93 LYS A CA 1
ATOM 756 C C . LYS A 1 93 ? -5.165 -2.438 -8.548 1.00 98.81 93 LYS A C 1
ATOM 758 O O . LYS A 1 93 ? -5.604 -1.292 -8.601 1.00 98.81 93 LYS A O 1
ATOM 763 N N . ALA A 1 94 ? -4.826 -3.041 -7.410 1.00 98.81 94 ALA A N 1
ATOM 764 C CA . ALA A 1 94 ? -4.983 -2.422 -6.100 1.00 98.81 94 ALA A CA 1
ATOM 765 C C . ALA A 1 94 ? -4.097 -1.172 -5.946 1.00 98.81 94 ALA A C 1
ATOM 767 O O . ALA A 1 94 ? -4.596 -0.104 -5.597 1.00 98.81 94 ALA A O 1
ATOM 768 N N . PHE A 1 95 ? -2.814 -1.247 -6.310 1.00 98.94 95 PHE A N 1
ATOM 769 C CA . PHE A 1 95 ? -1.923 -0.086 -6.250 1.00 98.94 95 PHE A CA 1
ATOM 770 C C . PHE A 1 95 ? -2.334 1.033 -7.213 1.00 98.94 95 PHE A C 1
ATOM 772 O O . PHE A 1 95 ? -2.241 2.200 -6.845 1.00 98.94 95 PHE A O 1
ATOM 779 N N . ARG A 1 96 ? -2.857 0.713 -8.408 1.00 98.88 96 ARG A N 1
ATOM 780 C CA . ARG A 1 96 ? -3.415 1.726 -9.325 1.00 98.88 96 ARG A CA 1
ATOM 781 C C . ARG A 1 96 ? -4.603 2.469 -8.720 1.00 98.88 96 ARG A C 1
ATOM 783 O O . ARG A 1 96 ? -4.725 3.670 -8.932 1.00 98.88 96 ARG A O 1
ATOM 790 N N . LEU A 1 97 ? -5.469 1.777 -7.979 1.00 98.75 97 LEU A N 1
ATOM 791 C CA . LEU A 1 97 ? -6.568 2.424 -7.262 1.00 98.75 97 LEU A CA 1
ATOM 792 C C . LEU A 1 97 ? -6.046 3.309 -6.127 1.00 98.75 97 LEU A C 1
ATOM 794 O O . LEU A 1 97 ? -6.489 4.448 -6.016 1.00 98.75 97 LEU A O 1
ATOM 798 N N . ALA A 1 98 ? -5.052 2.841 -5.365 1.00 98.81 98 ALA A N 1
ATOM 799 C CA . ALA A 1 98 ? -4.420 3.639 -4.315 1.00 98.81 98 ALA A CA 1
ATOM 800 C C . ALA A 1 98 ? -3.841 4.957 -4.861 1.00 98.81 98 ALA A C 1
ATOM 802 O O . ALA A 1 98 ? -4.191 6.019 -4.358 1.00 98.81 98 ALA A O 1
ATOM 803 N N . VAL A 1 99 ? -3.043 4.917 -5.938 1.00 98.75 99 VAL A N 1
ATOM 804 C CA . VAL A 1 99 ? -2.461 6.140 -6.535 1.00 98.75 99 VAL A CA 1
ATOM 805 C C . VAL A 1 99 ? -3.483 6.997 -7.286 1.00 98.75 99 VAL A C 1
ATOM 807 O O . VAL A 1 99 ? -3.267 8.187 -7.479 1.00 98.75 99 VAL A O 1
ATOM 810 N N . LYS A 1 100 ? -4.615 6.427 -7.720 1.00 98.75 100 LYS A N 1
ATOM 811 C CA . LYS A 1 100 ? -5.720 7.210 -8.292 1.00 98.75 100 LYS A CA 1
ATOM 812 C C . LYS A 1 100 ? -6.435 8.028 -7.216 1.00 98.75 100 LYS A C 1
ATOM 814 O O . LYS A 1 100 ? -6.807 9.166 -7.479 1.00 98.75 100 LYS A O 1
ATOM 819 N N . LEU A 1 101 ? -6.656 7.432 -6.045 1.00 98.50 101 LEU A N 1
ATOM 820 C CA . LEU A 1 101 ? -7.299 8.091 -4.906 1.00 98.50 101 LEU A CA 1
ATOM 821 C C . LEU A 1 101 ? -6.347 9.070 -4.211 1.00 98.50 101 LEU A C 1
ATOM 823 O O . LEU A 1 101 ? -6.779 10.123 -3.756 1.00 98.50 101 LEU A O 1
ATOM 827 N N . GLN A 1 102 ? -5.055 8.741 -4.173 1.00 98.56 102 GLN A N 1
ATOM 828 C CA . GLN A 1 102 ? -4.010 9.569 -3.589 1.00 98.56 102 GLN A CA 1
ATOM 829 C C . GLN A 1 102 ? -2.778 9.628 -4.515 1.00 98.56 102 GLN A C 1
ATOM 831 O O . GLN A 1 102 ? -1.868 8.801 -4.402 1.00 98.56 102 GLN A O 1
ATOM 836 N N . PRO A 1 103 ? -2.729 10.601 -5.446 1.00 98.62 103 PRO A N 1
ATOM 837 C CA . PRO A 1 103 ? -1.642 10.719 -6.422 1.00 98.62 103 PRO A CA 1
ATOM 838 C C . PRO A 1 103 ? -0.252 10.980 -5.834 1.00 98.62 103 PRO A C 1
ATOM 840 O O . PRO A 1 103 ? 0.739 10.673 -6.496 1.00 98.62 103 PRO A O 1
ATOM 843 N N . ASP A 1 104 ? -0.164 11.518 -4.617 1.00 98.44 104 ASP A N 1
ATOM 844 C CA . ASP A 1 104 ? 1.084 11.796 -3.897 1.00 98.44 104 ASP A CA 1
ATOM 845 C C . ASP A 1 104 ? 1.548 10.632 -2.997 1.00 98.44 104 ASP A C 1
ATOM 847 O O . ASP A 1 104 ? 2.538 10.750 -2.274 1.00 98.44 104 ASP A O 1
ATOM 851 N N . PHE A 1 105 ? 0.896 9.464 -3.072 1.00 98.38 105 PHE A N 1
ATOM 852 C CA . PHE A 1 105 ? 1.256 8.298 -2.267 1.00 98.38 105 PHE A CA 1
ATOM 853 C C . PHE A 1 105 ? 2.509 7.585 -2.811 1.00 98.38 105 PHE A C 1
ATOM 855 O O . PHE A 1 105 ? 2.425 6.547 -3.473 1.00 98.38 105 PHE A O 1
ATOM 862 N N . SER A 1 106 ? 3.693 8.126 -2.510 1.00 98.44 106 SER A N 1
ATOM 863 C CA . SER A 1 106 ? 4.983 7.643 -3.037 1.00 98.44 106 SER A CA 1
ATOM 864 C C . SER A 1 106 ? 5.207 6.129 -2.861 1.00 98.44 106 SER A C 1
ATOM 866 O O . SER A 1 106 ? 5.557 5.425 -3.813 1.00 98.44 106 SER A O 1
ATOM 868 N N . ASN A 1 107 ? 4.902 5.579 -1.679 1.00 98.19 107 ASN A N 1
ATOM 869 C CA . ASN A 1 107 ? 5.042 4.140 -1.420 1.00 98.19 107 ASN A CA 1
ATOM 870 C C . ASN A 1 107 ? 4.164 3.276 -2.344 1.00 98.19 107 ASN A C 1
ATOM 872 O O . ASN A 1 107 ? 4.596 2.206 -2.782 1.00 98.19 107 ASN A O 1
ATOM 876 N N . ALA A 1 108 ? 2.956 3.736 -2.686 1.00 98.75 108 ALA A N 1
ATOM 877 C CA . ALA A 1 108 ? 2.075 3.031 -3.612 1.00 98.75 108 ALA A CA 1
ATOM 878 C C . ALA A 1 108 ? 2.613 3.068 -5.051 1.00 98.75 108 ALA A C 1
ATOM 880 O O . ALA A 1 108 ? 2.541 2.053 -5.745 1.00 98.75 108 ALA A O 1
ATOM 881 N N . TRP A 1 109 ? 3.226 4.178 -5.479 1.00 98.88 109 TRP A N 1
ATOM 882 C CA . TRP A 1 109 ? 3.930 4.256 -6.766 1.00 98.88 109 TRP A CA 1
ATOM 883 C C . TRP A 1 109 ? 5.121 3.296 -6.839 1.00 98.88 109 TRP A C 1
ATOM 885 O O . TRP A 1 109 ? 5.264 2.573 -7.829 1.00 98.88 109 TRP A O 1
ATOM 895 N N . ASN A 1 110 ? 5.927 3.213 -5.774 1.00 98.81 110 ASN A N 1
ATOM 896 C CA . ASN A 1 110 ? 7.043 2.268 -5.697 1.00 98.81 110 ASN A CA 1
ATOM 897 C C . ASN A 1 110 ? 6.556 0.811 -5.820 1.00 98.81 110 ASN A C 1
ATOM 899 O O . ASN A 1 110 ? 7.078 0.035 -6.622 1.00 98.81 110 ASN A O 1
ATOM 903 N N . MET A 1 111 ? 5.510 0.441 -5.074 1.00 98.81 111 MET A N 1
ATOM 904 C CA . MET A 1 111 ? 4.956 -0.918 -5.112 1.00 98.81 111 MET A CA 1
ATOM 905 C C . MET A 1 111 ? 4.211 -1.250 -6.405 1.00 98.81 111 MET A C 1
ATOM 907 O O . MET A 1 111 ? 4.259 -2.398 -6.862 1.00 98.81 111 MET A O 1
ATOM 911 N N . LEU A 1 112 ? 3.590 -0.260 -7.047 1.00 98.88 112 LEU A N 1
ATOM 912 C CA . LEU A 1 112 ? 3.054 -0.403 -8.395 1.00 98.88 112 LEU A CA 1
ATOM 913 C C . LEU A 1 112 ? 4.174 -0.728 -9.391 1.00 98.88 112 LEU A C 1
ATOM 915 O O . LEU A 1 112 ? 4.053 -1.701 -10.136 1.00 98.88 112 LEU A O 1
ATOM 919 N N . GLY A 1 113 ? 5.270 0.035 -9.355 1.00 98.75 113 GLY A N 1
ATOM 920 C CA . GLY A 1 113 ? 6.441 -0.187 -10.200 1.00 98.75 113 GLY A CA 1
ATOM 921 C C . GLY A 1 113 ? 7.061 -1.568 -9.996 1.00 98.75 113 GLY A C 1
ATOM 922 O O . GLY A 1 113 ? 7.239 -2.310 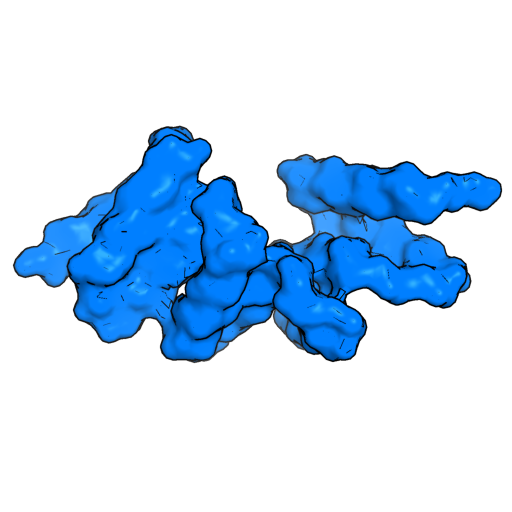-10.959 1.00 98.75 113 GLY A O 1
ATOM 923 N N . LEU A 1 114 ? 7.281 -1.971 -8.741 1.00 98.75 114 LEU A N 1
ATOM 924 C CA . LEU A 1 114 ? 7.779 -3.309 -8.411 1.00 98.75 114 LEU A CA 1
ATOM 925 C C . LEU A 1 114 ? 6.851 -4.419 -8.933 1.00 98.75 114 LEU A C 1
ATOM 927 O O . LEU A 1 114 ? 7.316 -5.398 -9.508 1.00 98.75 114 LEU A O 1
ATOM 931 N N . SER A 1 115 ? 5.534 -4.274 -8.769 1.00 98.75 115 SER A N 1
ATOM 932 C CA . SER A 1 115 ? 4.568 -5.282 -9.235 1.00 98.75 115 SER A CA 1
ATOM 933 C C . SER A 1 115 ? 4.520 -5.386 -10.763 1.00 98.75 115 SER A C 1
ATOM 935 O O . SER A 1 115 ? 4.321 -6.473 -11.302 1.00 98.75 115 SER A O 1
ATOM 937 N N . LEU A 1 116 ? 4.691 -4.266 -11.472 1.00 98.75 116 LEU A N 1
ATOM 938 C CA . LEU A 1 116 ? 4.780 -4.231 -12.935 1.00 98.75 116 LEU A CA 1
ATOM 939 C C . LEU A 1 116 ? 6.085 -4.861 -13.432 1.00 98.75 116 LEU A C 1
ATOM 941 O O . LEU A 1 116 ? 6.057 -5.622 -14.399 1.00 98.75 116 LEU A O 1
ATOM 945 N N . PHE A 1 117 ? 7.195 -4.615 -12.734 1.00 98.38 117 PHE A N 1
ATOM 946 C CA . PHE A 1 117 ? 8.482 -5.243 -13.023 1.00 98.38 117 PHE A CA 1
ATOM 947 C C . PHE A 1 117 ? 8.391 -6.771 -12.937 1.00 98.38 117 PHE A C 1
ATOM 949 O O . PHE A 1 117 ? 8.792 -7.459 -13.871 1.00 98.38 117 PHE A O 1
ATOM 956 N N . GLN A 1 118 ? 7.746 -7.304 -11.892 1.00 98.06 118 GLN A N 1
ATOM 957 C CA . GLN A 1 118 ? 7.514 -8.750 -11.745 1.00 98.06 118 GLN A CA 1
ATOM 958 C C . GLN A 1 118 ? 6.616 -9.347 -12.845 1.00 98.06 118 GLN A C 1
ATOM 960 O O . GLN A 1 118 ? 6.633 -10.549 -13.092 1.00 98.06 118 GLN A O 1
ATOM 965 N N . GLN A 1 119 ? 5.835 -8.515 -13.540 1.00 97.88 119 GLN A N 1
ATOM 966 C CA . GLN A 1 119 ? 5.042 -8.914 -14.709 1.00 97.88 119 GLN A CA 1
ATOM 967 C C . GLN A 1 119 ? 5.800 -8.763 -16.038 1.00 97.88 119 GLN A C 1
ATOM 969 O O . GLN A 1 119 ? 5.207 -8.985 -17.092 1.00 97.88 119 GLN A O 1
ATOM 974 N N . GLY A 1 120 ? 7.071 -8.348 -16.014 1.00 96.88 120 GLY A N 1
ATOM 975 C CA . GLY A 1 120 ? 7.874 -8.071 -17.208 1.00 96.88 120 GLY A CA 1
ATOM 976 C C . GLY A 1 120 ? 7.512 -6.765 -17.924 1.00 96.88 120 GLY A C 1
ATOM 977 O O . GLY A 1 120 ? 7.940 -6.545 -19.052 1.00 96.88 120 GLY A O 1
ATOM 978 N N . LYS A 1 121 ? 6.719 -5.887 -17.298 1.00 97.88 121 LYS A N 1
ATOM 979 C CA . LYS A 1 121 ? 6.274 -4.612 -17.880 1.00 97.88 121 LYS A CA 1
ATOM 980 C C . LYS A 1 121 ? 7.270 -3.496 -17.569 1.00 97.88 121 LYS A C 1
ATOM 982 O O . LYS A 1 121 ? 6.980 -2.606 -16.769 1.00 97.88 121 LYS A O 1
ATOM 987 N N . MET A 1 122 ? 8.451 -3.585 -18.174 1.00 97.44 122 MET A N 1
ATOM 988 C CA . MET A 1 122 ? 9.620 -2.769 -17.825 1.00 97.44 122 MET A CA 1
ATOM 989 C C . MET A 1 122 ? 9.371 -1.263 -17.982 1.00 97.44 122 MET A C 1
ATOM 991 O O . MET A 1 122 ? 9.638 -0.500 -17.056 1.00 97.44 122 MET A O 1
ATOM 995 N N . GLU A 1 123 ? 8.794 -0.826 -19.105 1.00 97.62 123 GLU A N 1
ATOM 996 C CA . GLU A 1 123 ? 8.544 0.595 -19.381 1.00 97.62 123 GLU A CA 1
ATOM 997 C C . GLU A 1 123 ? 7.553 1.215 -18.386 1.00 97.62 123 GLU A C 1
ATOM 999 O O . GLU A 1 123 ? 7.787 2.299 -17.854 1.00 97.62 123 GLU A O 1
ATOM 1004 N N . GLU A 1 124 ? 6.446 0.521 -18.102 1.00 98.38 124 GLU A N 1
ATOM 1005 C CA . GLU A 1 124 ? 5.453 1.000 -17.134 1.00 98.38 124 GLU A CA 1
ATOM 1006 C C . GLU A 1 124 ? 6.024 1.016 -15.707 1.00 98.38 124 GLU A C 1
ATOM 1008 O O . GLU A 1 124 ? 5.714 1.920 -14.925 1.00 98.38 124 GLU A O 1
ATOM 1013 N N . ALA A 1 125 ? 6.858 0.027 -15.364 1.00 98.69 125 ALA A N 1
ATOM 1014 C CA . ALA A 1 125 ? 7.518 -0.050 -14.068 1.00 98.69 125 ALA A CA 1
ATOM 1015 C C . ALA A 1 125 ? 8.466 1.135 -13.846 1.00 98.69 125 ALA A C 1
ATOM 1017 O O . ALA A 1 125 ? 8.390 1.780 -12.799 1.00 98.69 125 ALA A O 1
ATOM 1018 N N . GLU A 1 126 ? 9.305 1.458 -14.835 1.00 98.69 126 GLU A N 1
ATOM 1019 C CA . GLU A 1 126 ? 10.226 2.598 -14.777 1.00 98.69 126 GLU A CA 1
ATOM 1020 C C . GLU A 1 126 ? 9.478 3.917 -14.537 1.00 98.69 126 GLU A C 1
ATOM 1022 O O . GLU A 1 126 ? 9.848 4.666 -13.634 1.00 98.69 126 GLU A O 1
ATOM 1027 N N . LEU A 1 127 ? 8.383 4.174 -15.262 1.00 98.69 127 LEU A N 1
ATOM 1028 C CA . LEU A 1 127 ? 7.576 5.387 -15.071 1.00 98.69 127 LEU A CA 1
ATOM 1029 C C . LEU A 1 127 ? 7.013 5.500 -13.647 1.00 98.69 127 LEU A C 1
ATOM 1031 O O . LEU A 1 127 ? 7.055 6.574 -13.047 1.00 98.69 127 LEU A O 1
ATOM 1035 N N . CYS A 1 128 ? 6.514 4.396 -13.085 1.00 98.81 128 CYS A N 1
ATOM 1036 C CA . CYS A 1 128 ? 5.980 4.389 -11.721 1.00 98.81 128 CYS A CA 1
ATOM 1037 C C . CYS A 1 128 ? 7.076 4.640 -10.676 1.00 98.81 128 CYS A C 1
ATOM 1039 O O . CYS A 1 128 ? 6.858 5.376 -9.717 1.00 98.81 128 CYS A O 1
ATOM 1041 N N . LEU A 1 129 ? 8.261 4.057 -10.866 1.00 98.81 129 LEU A N 1
ATOM 1042 C CA . LEU A 1 129 ? 9.394 4.228 -9.954 1.00 98.81 129 LEU A CA 1
ATOM 1043 C C . LEU A 1 129 ? 9.975 5.641 -10.021 1.00 98.81 129 LEU A C 1
ATOM 1045 O O . LEU A 1 129 ? 10.303 6.213 -8.984 1.00 98.81 129 LEU A O 1
ATOM 1049 N N . LEU A 1 130 ? 10.038 6.237 -11.214 1.00 98.81 130 LEU A N 1
ATOM 1050 C CA . LEU A 1 130 ? 10.391 7.646 -11.373 1.00 98.81 130 LEU A CA 1
ATOM 1051 C C . LEU A 1 130 ? 9.377 8.553 -10.673 1.00 98.81 130 LEU A C 1
ATOM 1053 O O . LEU A 1 130 ? 9.788 9.490 -9.996 1.00 98.81 130 LEU A O 1
ATOM 1057 N N . LYS A 1 131 ? 8.074 8.246 -10.756 1.00 98.81 131 LYS A N 1
ATOM 1058 C CA . LYS A 1 131 ? 7.056 9.012 -10.027 1.00 98.81 131 LYS A CA 1
ATOM 1059 C C . LYS A 1 131 ? 7.204 8.887 -8.508 1.00 98.81 131 LYS A C 1
ATOM 1061 O O . LYS A 1 131 ? 7.049 9.880 -7.804 1.00 98.81 131 LYS A O 1
ATOM 1066 N N . ALA A 1 132 ? 7.541 7.701 -8.001 1.00 98.75 132 ALA A N 1
ATOM 1067 C CA . ALA A 1 132 ? 7.843 7.515 -6.581 1.00 98.75 132 ALA A CA 1
ATOM 1068 C C . ALA A 1 132 ? 9.038 8.379 -6.136 1.00 98.75 132 ALA A C 1
ATOM 1070 O O . ALA A 1 132 ? 8.957 9.040 -5.107 1.00 98.75 132 ALA A O 1
ATOM 1071 N N . LEU A 1 133 ? 10.109 8.433 -6.938 1.00 98.75 133 LEU A N 1
ATOM 1072 C CA . LEU A 1 133 ? 11.300 9.246 -6.656 1.00 98.75 133 LEU A CA 1
ATOM 1073 C C . LEU A 1 133 ? 11.087 10.752 -6.850 1.00 98.75 133 LEU A C 1
ATOM 1075 O O . LEU A 1 133 ? 11.782 11.548 -6.233 1.00 98.75 133 LEU A O 1
ATOM 1079 N N . GLU A 1 134 ? 10.138 11.163 -7.690 1.00 98.69 134 GLU A N 1
ATOM 1080 C CA . GLU A 1 134 ? 9.715 12.565 -7.781 1.00 98.69 134 GLU A CA 1
ATOM 1081 C C . GLU A 1 134 ? 9.059 13.025 -6.469 1.00 98.69 134 GLU A C 1
ATOM 1083 O O . GLU A 1 134 ? 9.291 14.143 -6.018 1.00 98.69 134 GLU A O 1
ATOM 1088 N N . LEU A 1 135 ? 8.252 12.153 -5.855 1.00 98.50 135 LEU A N 1
ATOM 1089 C CA . LEU A 1 135 ? 7.535 12.426 -4.606 1.00 98.50 135 LEU A CA 1
ATOM 1090 C C . LEU A 1 135 ? 8.415 12.244 -3.360 1.00 98.50 135 LEU A C 1
ATOM 1092 O O . LEU A 1 135 ? 8.247 12.962 -2.380 1.00 98.50 135 LEU A O 1
ATOM 1096 N N . ASP A 1 136 ? 9.327 11.273 -3.392 1.00 98.25 136 ASP A N 1
ATOM 1097 C CA . ASP A 1 136 ? 10.278 10.966 -2.323 1.00 98.25 136 ASP A CA 1
ATOM 1098 C C . ASP A 1 136 ? 11.656 10.636 -2.930 1.00 98.25 136 ASP A C 1
ATOM 1100 O O . ASP A 1 136 ? 11.964 9.466 -3.197 1.00 98.25 136 ASP A O 1
ATOM 1104 N N . PRO A 1 137 ? 12.497 11.659 -3.170 1.00 98.25 137 PRO A N 1
ATOM 1105 C CA . PRO A 1 137 ? 13.818 11.480 -3.770 1.00 98.25 137 PRO A CA 1
ATOM 1106 C C . PRO A 1 137 ? 14.766 10.593 -2.957 1.00 98.25 137 PRO A C 1
ATOM 1108 O O . PRO A 1 137 ? 15.705 10.031 -3.522 1.00 98.25 137 PRO A O 1
ATOM 1111 N N . GLU A 1 138 ? 14.523 10.428 -1.653 1.00 97.56 138 GLU A N 1
ATOM 1112 C CA . GLU A 1 138 ? 15.353 9.623 -0.751 1.00 97.56 138 GLU A CA 1
ATOM 1113 C C . GLU A 1 138 ? 14.856 8.180 -0.596 1.00 97.56 138 GLU A C 1
ATOM 1115 O O . GLU A 1 138 ? 15.407 7.401 0.184 1.00 97.56 138 GLU A O 1
ATOM 1120 N N . ASN A 1 139 ? 13.855 7.771 -1.381 1.00 97.31 139 ASN A N 1
ATOM 1121 C CA . ASN A 1 139 ? 13.333 6.413 -1.341 1.00 97.31 139 ASN A CA 1
ATOM 1122 C C . ASN A 1 139 ? 14.333 5.388 -1.909 1.00 97.31 139 ASN A C 1
ATOM 1124 O O . ASN A 1 139 ? 14.320 5.044 -3.095 1.00 97.31 139 ASN A O 1
ATOM 1128 N N . GLU A 1 140 ? 15.185 4.842 -1.043 1.00 97.94 140 GLU A N 1
ATOM 1129 C CA . GLU A 1 140 ? 16.206 3.854 -1.417 1.00 97.94 140 GLU A CA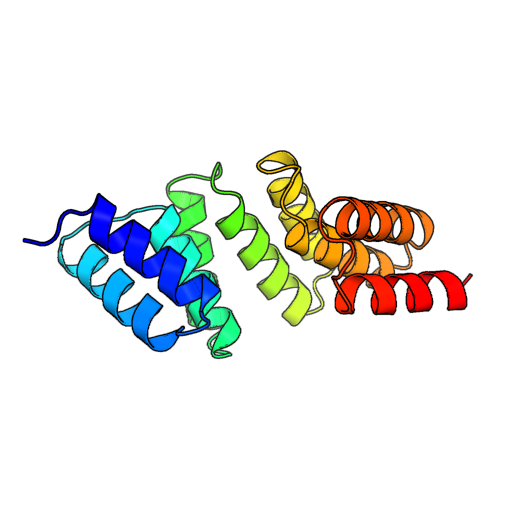 1
ATOM 1130 C C . GLU A 1 140 ? 15.622 2.592 -2.075 1.00 97.94 140 GLU A C 1
ATOM 1132 O O . GLU A 1 140 ? 16.235 2.005 -2.972 1.00 97.94 140 GLU A O 1
ATOM 1137 N N . TYR A 1 141 ? 14.405 2.185 -1.695 1.00 97.56 141 TYR A N 1
ATOM 1138 C CA . TYR A 1 141 ? 13.732 1.050 -2.331 1.00 97.56 141 TYR A CA 1
ATOM 1139 C C . TYR A 1 141 ? 13.361 1.357 -3.782 1.00 97.56 141 TYR A C 1
ATOM 1141 O O . TYR A 1 141 ? 13.604 0.524 -4.655 1.00 97.56 141 TYR A O 1
ATOM 1149 N N . ALA A 1 142 ? 12.823 2.547 -4.057 1.00 98.19 142 ALA A N 1
ATOM 1150 C CA . ALA A 1 142 ? 12.499 2.962 -5.416 1.00 98.19 142 ALA A CA 1
ATOM 1151 C C . ALA A 1 142 ? 13.766 3.123 -6.276 1.00 98.19 142 ALA A C 1
ATOM 1153 O O . ALA A 1 142 ? 13.776 2.644 -7.410 1.00 98.19 142 ALA A O 1
ATOM 1154 N N . LYS A 1 143 ? 14.865 3.677 -5.730 1.00 98.62 143 LYS A N 1
ATOM 1155 C CA . LYS A 1 143 ? 16.174 3.744 -6.419 1.00 98.62 143 LYS A CA 1
ATOM 1156 C C . LYS A 1 143 ? 16.668 2.346 -6.805 1.00 98.62 143 LYS A C 1
ATOM 1158 O O . LYS A 1 143 ? 17.018 2.099 -7.961 1.00 98.62 143 LYS A O 1
ATOM 1163 N N . LYS A 1 144 ? 16.649 1.402 -5.857 1.00 98.25 144 LYS A N 1
ATOM 1164 C CA . LYS A 1 144 ? 17.061 0.010 -6.090 1.00 98.25 144 LYS A CA 1
ATOM 1165 C C . LYS A 1 144 ? 16.193 -0.678 -7.145 1.00 98.25 144 LYS A C 1
ATOM 1167 O O . LYS A 1 144 ? 16.729 -1.316 -8.050 1.00 98.25 144 LYS A O 1
ATOM 1172 N N . ASN A 1 145 ? 14.873 -0.543 -7.040 1.00 98.00 145 ASN A N 1
ATOM 1173 C CA . ASN A 1 145 ? 13.933 -1.128 -7.994 1.00 98.00 145 ASN A CA 1
ATOM 1174 C C . ASN A 1 145 ? 14.122 -0.533 -9.397 1.00 98.00 145 ASN A C 1
ATOM 1176 O O . ASN A 1 145 ? 14.096 -1.271 -10.376 1.00 98.00 145 ASN A O 1
ATOM 1180 N N . LEU A 1 146 ? 14.378 0.775 -9.507 1.00 98.25 146 LEU A N 1
ATOM 1181 C CA . LEU A 1 146 ? 14.613 1.440 -10.790 1.00 98.25 146 LEU A CA 1
ATOM 1182 C C . LEU A 1 146 ? 15.895 0.936 -11.457 1.00 98.25 146 LEU A C 1
ATOM 1184 O O . LEU A 1 146 ? 15.897 0.644 -12.652 1.00 98.25 146 LEU A O 1
ATOM 1188 N N . ASN A 1 147 ? 16.969 0.778 -10.681 1.00 97.88 147 ASN A N 1
ATOM 1189 C CA . ASN A 1 147 ? 18.212 0.190 -11.177 1.00 97.88 147 ASN A CA 1
ATOM 1190 C C . ASN A 1 147 ? 17.998 -1.246 -11.672 1.00 97.88 147 ASN A C 1
ATOM 1192 O O . ASN A 1 147 ? 18.511 -1.601 -12.730 1.00 97.88 147 ASN A O 1
ATOM 1196 N N . ALA A 1 148 ? 17.204 -2.048 -10.952 1.00 97.00 148 ALA A N 1
ATOM 1197 C CA . ALA A 1 148 ? 16.862 -3.404 -11.375 1.00 97.00 148 ALA A CA 1
ATOM 1198 C C . ALA A 1 148 ? 16.045 -3.423 -12.677 1.00 97.00 148 ALA A C 1
ATOM 1200 O O . ALA A 1 148 ? 16.349 -4.215 -13.563 1.00 97.00 148 ALA A O 1
ATOM 1201 N N . VAL A 1 149 ? 15.057 -2.534 -12.837 1.00 97.44 149 VAL A N 1
ATOM 1202 C CA . VAL A 1 149 ? 14.292 -2.410 -14.092 1.00 97.44 149 VAL A CA 1
ATOM 1203 C C . VAL A 1 149 ? 15.223 -2.072 -15.258 1.00 97.44 149 VAL A C 1
ATOM 1205 O O . VAL A 1 149 ? 15.174 -2.721 -16.299 1.00 97.44 149 VAL A O 1
ATOM 1208 N N . ARG A 1 150 ? 16.123 -1.099 -15.072 1.00 96.50 150 ARG A N 1
ATOM 1209 C CA . ARG A 1 150 ? 17.059 -0.650 -16.114 1.00 96.50 150 ARG A CA 1
ATOM 1210 C C . ARG A 1 150 ? 18.122 -1.679 -16.478 1.00 96.50 150 ARG A C 1
ATOM 1212 O O . ARG A 1 150 ? 18.571 -1.685 -17.615 1.00 96.50 150 ARG A O 1
ATOM 1219 N N . SER A 1 151 ? 18.529 -2.536 -15.543 1.00 94.25 151 SER A N 1
ATOM 1220 C CA . SER A 1 151 ? 19.531 -3.573 -15.813 1.00 94.25 151 SER A CA 1
ATOM 1221 C C . SER A 1 151 ? 18.976 -4.778 -16.579 1.00 94.25 151 SER A C 1
ATOM 1223 O O . SER A 1 151 ? 19.758 -5.612 -17.021 1.00 94.25 151 SER A O 1
ATOM 1225 N N . HIS A 1 152 ? 17.650 -4.908 -16.687 1.00 82.44 152 HIS A N 1
ATOM 1226 C CA . HIS A 1 152 ? 16.967 -5.997 -17.399 1.00 82.44 152 HIS A CA 1
ATOM 1227 C C . HIS A 1 152 ? 16.461 -5.579 -18.793 1.00 82.44 152 HIS A C 1
ATOM 1229 O O . HIS A 1 152 ? 15.668 -6.308 -19.392 1.00 82.44 152 HIS A O 1
ATOM 1235 N N . ARG A 1 153 ? 16.887 -4.412 -19.287 1.00 69.25 153 ARG A N 1
ATOM 12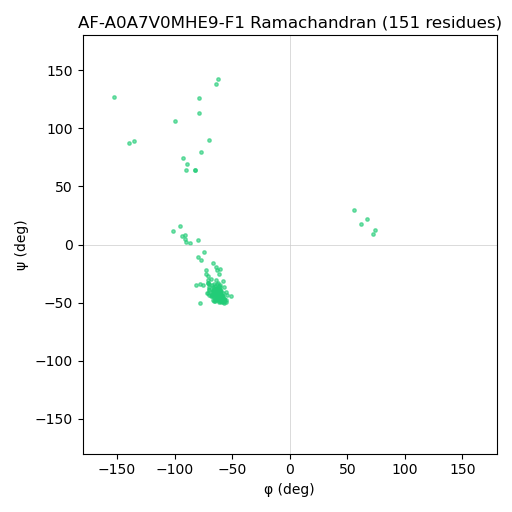36 C CA . ARG A 1 153 ? 16.527 -3.860 -20.596 1.00 69.25 153 ARG A CA 1
ATOM 1237 C C . ARG A 1 153 ? 17.642 -4.087 -21.610 1.00 69.25 153 ARG A C 1
ATOM 1239 O O . ARG A 1 153 ? 17.296 -4.371 -22.775 1.00 69.25 153 ARG A O 1
#

Sequence (153 aa):
MADLSELLQKAKTLAHEKNYEEVLEVGKQMLDQDVDSVEALAEMANAYWHLGRLYRAEKYVKKALELDSSQPLAWYNRGLIDNKREHYKEATKAFRLAVKLQPDFSNAWNMLGLSLFQQGKMEEAELCLLKALELDPENEYAKKNLNAVRSHR

Nearest PDB structures (foldseek):
  5hgv-assembly1_A  TM=8.150E-01  e=1.225E-05  Homo sapiens
  4n3c-assembly1_A  TM=8.589E-01  e=2.079E-05  Homo sapiens
  4gyw-assembly2_A  TM=8.152E-01  e=1.285E-05  Homo sapiens
  6tka-assembly1_AAA  TM=8.711E-01  e=2.910E-05  Homo sapiens
  5bnw-assembly1_A  TM=8.377E-01  e=6.914E-05  Homo sapiens

Solvent-accessible surface area (backbone atoms only — not comparable to full-atom values): 7590 Å² total; per-residue (Å²): 131,83,53,70,70,54,49,48,50,48,30,52,52,28,50,77,74,62,40,31,70,58,20,44,52,45,38,46,58,38,45,77,66,76,43,86,49,48,65,44,29,19,50,34,14,44,27,25,45,78,71,68,38,52,73,58,13,52,53,26,24,50,52,16,46,73,76,45,74,76,48,32,61,28,28,32,43,48,13,54,55,28,44,77,69,68,37,30,72,61,12,34,55,25,13,52,50,14,32,68,67,32,76,79,42,29,71,35,27,27,52,29,10,54,28,28,42,78,69,69,38,46,72,65,12,46,55,26,17,51,51,14,36,72,68,36,76,81,43,63,66,31,54,53,52,40,53,53,48,63,74,77,110

pLDDT: mean 96.16, std 6.0, range [55.31, 98.94]

Mean predicted aligned error: 2.97 Å